Protein AF-A0A934FWB2-F1 (afdb_monomer_lite)

Radius of gyration: 32.4 Å; chains: 1; bounding box: 55×54×84 Å

Sequence (159 aa):
MSTARPCFAEQDPTVARVAETALRMMSGSIPAATLRRLRELALQAPDAYPWSDVVTAVLADDVDPSALVQRGLQAQRDWVMKPGTAPTPRAEARAVPCSPPRLAYSLKRWLAVTAARAVFYTLFSGALVVLLILLQRVWSGFDIYAIAHRLEAMVRSVF

Secondary structure (DSSP, 8-state):
---PPPPHHHH-HHHHHHHHHHHHHHTT-S-HHHHHHHHHHHHH-SSS--HHHHHHHHHTS---HHHHHHHHHHHHHHHHHSTTS-----------SS---HHHHHHHHHHHHHHHHHHHHHHHHHHHHHHHHHHHHH-TT--HHHHHHHHHHHHHHH-

pLDDT: mean 76.62, std 16.81, range [33.69, 94.75]

Foldseek 3Di:
DDPDDDDPCVVDVVVVLLVLLVLCQLLLVADPVLVVVLVVQCVVCVPDRPVVVNSVSRVVDDDDPVSSVVSSVVSVVVCVVPPPPRCRDPPVPPPDDVDDPPVVVVVVVVVVVVVVVVVVVVVVVVVVVVVVVVVCVVPVPDDPVVVVVVVVVVVVVVD

Structure (mmCIF, N/CA/C/O backbone):
data_AF-A0A934FWB2-F1
#
_entry.id   AF-A0A934FWB2-F1
#
loop_
_atom_site.group_PDB
_atom_site.id
_atom_site.type_symbol
_atom_site.label_atom_id
_atom_site.label_alt_id
_atom_site.label_comp_id
_atom_site.label_asym_id
_atom_site.label_entity_id
_atom_site.label_seq_id
_atom_site.pdbx_PDB_ins_code
_atom_site.Cartn_x
_atom_site.Cartn_y
_atom_site.Cartn_z
_atom_site.occupancy
_atom_site.B_iso_or_equiv
_atom_site.auth_seq_id
_atom_site.auth_comp_id
_atom_site.auth_asym_id
_atom_site.auth_atom_id
_atom_site.pdbx_PDB_model_num
ATOM 1 N N . MET A 1 1 ? 19.291 -36.210 -18.960 1.00 43.47 1 MET A N 1
ATOM 2 C CA . MET A 1 1 ? 18.910 -35.001 -19.724 1.00 43.47 1 MET A CA 1
ATOM 3 C C . MET A 1 1 ? 17.657 -34.442 -19.073 1.00 43.47 1 MET A C 1
ATOM 5 O O . MET A 1 1 ? 16.658 -35.146 -19.041 1.00 43.47 1 MET A O 1
ATOM 9 N N . SER A 1 2 ? 17.743 -33.273 -18.432 1.00 49.34 2 SER A N 1
ATOM 10 C CA . SER A 1 2 ? 16.608 -32.684 -17.707 1.00 49.34 2 SER A CA 1
ATOM 11 C C . SER A 1 2 ? 15.584 -32.153 -18.710 1.00 49.34 2 SER A C 1
ATOM 13 O O . SER A 1 2 ? 15.861 -31.199 -19.430 1.00 49.34 2 SER A O 1
ATOM 15 N N . THR A 1 3 ? 14.416 -32.786 -18.781 1.00 57.19 3 THR A N 1
ATOM 16 C CA . THR A 1 3 ? 13.249 -32.348 -19.561 1.00 57.19 3 THR A CA 1
ATOM 17 C C . THR A 1 3 ? 12.462 -31.293 -18.782 1.00 57.19 3 THR A C 1
ATOM 19 O O . THR A 1 3 ? 11.268 -31.453 -18.525 1.00 57.19 3 THR A O 1
ATOM 22 N N . ALA A 1 4 ? 13.138 -30.241 -18.322 1.00 63.28 4 ALA A N 1
ATOM 23 C CA . ALA A 1 4 ? 12.459 -29.121 -17.690 1.00 63.28 4 ALA A CA 1
ATOM 24 C C . ALA A 1 4 ? 11.747 -28.317 -18.785 1.00 63.28 4 ALA A C 1
ATOM 26 O O . ALA A 1 4 ? 12.371 -27.898 -19.759 1.00 63.28 4 ALA A O 1
ATOM 27 N N . ARG A 1 5 ? 10.427 -28.139 -18.656 1.00 65.44 5 ARG A N 1
ATOM 28 C CA . ARG A 1 5 ? 9.695 -27.205 -19.520 1.00 65.44 5 ARG A CA 1
ATOM 29 C C . ARG A 1 5 ? 10.284 -25.802 -19.317 1.00 65.44 5 ARG A C 1
ATOM 31 O O . ARG A 1 5 ? 10.531 -25.453 -18.161 1.00 65.44 5 ARG A O 1
ATOM 38 N N . PRO A 1 6 ? 10.490 -25.016 -20.391 1.00 66.56 6 PRO A N 1
ATOM 39 C CA . PRO A 1 6 ? 11.002 -23.657 -20.259 1.00 66.56 6 PRO A CA 1
ATOM 40 C C . PRO A 1 6 ? 10.084 -22.847 -19.345 1.00 66.56 6 PRO A C 1
ATOM 42 O O . PRO A 1 6 ? 8.864 -23.042 -19.357 1.00 66.56 6 PRO A O 1
ATOM 45 N N . CYS A 1 7 ? 10.654 -21.967 -18.527 1.00 70.06 7 CYS A N 1
ATOM 46 C CA . CYS A 1 7 ? 9.868 -21.138 -17.619 1.00 70.06 7 CYS A CA 1
ATOM 47 C C . CYS A 1 7 ? 8.953 -20.206 -18.431 1.00 70.06 7 CYS A C 1
ATOM 49 O O . CYS A 1 7 ? 9.343 -19.731 -19.492 1.00 70.06 7 CYS A O 1
ATOM 51 N N . PHE A 1 8 ? 7.745 -19.892 -17.953 1.00 67.69 8 PHE A N 1
ATOM 52 C CA . PHE A 1 8 ? 6.841 -18.974 -18.670 1.00 67.69 8 PHE A CA 1
ATOM 53 C C . PHE A 1 8 ? 7.471 -17.594 -18.931 1.00 67.69 8 PHE A C 1
ATOM 55 O O . PHE A 1 8 ? 7.192 -16.978 -19.954 1.00 67.69 8 PHE A O 1
ATOM 62 N N . ALA A 1 9 ? 8.368 -17.142 -18.050 1.00 62.56 9 ALA A N 1
ATOM 63 C CA . ALA A 1 9 ? 9.133 -15.912 -18.246 1.00 62.56 9 ALA A CA 1
ATOM 64 C C . ALA A 1 9 ? 10.168 -16.008 -19.387 1.00 62.56 9 ALA A C 1
ATOM 66 O O . ALA A 1 9 ? 10.508 -14.993 -19.982 1.00 62.56 9 ALA A O 1
ATOM 67 N N . GLU A 1 10 ? 10.657 -17.211 -19.704 1.00 69.44 10 GLU A N 1
ATOM 68 C CA . GLU A 1 10 ? 11.564 -17.461 -20.836 1.00 69.44 10 GLU A CA 1
ATOM 69 C C . GLU A 1 10 ? 10.797 -17.599 -22.158 1.00 69.44 10 GLU A C 1
ATOM 71 O O . GLU A 1 10 ? 11.367 -17.402 -23.228 1.00 69.44 10 GLU A O 1
ATOM 76 N N . GLN A 1 11 ? 9.508 -17.943 -22.088 1.00 73.62 11 GLN A N 1
ATOM 77 C CA . GLN A 1 11 ? 8.655 -18.143 -23.259 1.00 73.62 11 GLN A CA 1
ATOM 78 C C . GLN A 1 11 ? 8.045 -16.836 -23.781 1.00 73.62 11 GLN A C 1
ATOM 80 O O . GLN A 1 11 ? 7.848 -16.711 -24.988 1.00 73.62 11 GLN A O 1
ATOM 85 N N . ASP A 1 12 ? 7.745 -15.871 -22.903 1.00 82.44 12 ASP A N 1
ATOM 86 C CA . ASP A 1 12 ? 7.114 -14.604 -23.287 1.00 82.44 12 ASP A CA 1
ATOM 87 C C . ASP A 1 12 ? 7.710 -13.406 -22.516 1.00 82.44 12 ASP A C 1
ATOM 89 O O . ASP A 1 12 ? 7.555 -13.312 -21.289 1.00 82.44 12 ASP A O 1
ATOM 93 N N . PRO A 1 13 ? 8.342 -12.435 -23.209 1.00 86.44 13 PRO A N 1
ATOM 94 C CA . PRO A 1 13 ? 8.884 -11.233 -22.573 1.00 86.44 13 PRO A CA 1
ATOM 95 C C . PRO A 1 13 ? 7.807 -10.381 -21.886 1.00 86.44 13 PRO A C 1
ATOM 97 O O . PRO A 1 13 ? 8.099 -9.653 -20.936 1.00 86.44 13 PRO A O 1
ATOM 100 N N . THR A 1 14 ? 6.551 -10.472 -22.322 1.00 88.44 14 THR A N 1
ATOM 101 C CA . THR A 1 14 ? 5.414 -9.790 -21.694 1.00 88.44 14 THR A CA 1
ATOM 102 C C . THR A 1 14 ? 5.168 -10.344 -20.298 1.00 88.44 14 THR A C 1
ATOM 104 O O . THR A 1 14 ? 5.008 -9.578 -19.348 1.00 88.44 14 THR A O 1
ATOM 107 N N . VAL A 1 15 ? 5.209 -11.671 -20.150 1.00 88.19 15 VAL A N 1
ATOM 108 C CA . VAL A 1 15 ? 5.035 -12.345 -18.859 1.00 88.19 15 VAL A CA 1
ATOM 109 C C . VAL A 1 15 ? 6.164 -11.974 -17.906 1.00 88.19 15 VAL A C 1
ATOM 111 O O . VAL A 1 15 ? 5.893 -11.663 -16.748 1.00 88.19 15 VAL A O 1
ATOM 114 N N . ALA A 1 16 ? 7.409 -11.926 -18.388 1.00 88.38 16 ALA A N 1
ATOM 115 C CA . ALA A 1 16 ? 8.545 -11.487 -17.579 1.00 88.38 16 ALA A CA 1
ATOM 116 C C . ALA A 1 16 ? 8.353 -10.053 -17.048 1.00 88.38 16 ALA A C 1
ATOM 118 O O . ALA A 1 16 ? 8.490 -9.810 -15.848 1.00 88.38 16 ALA A O 1
ATOM 119 N N . ARG A 1 17 ? 7.940 -9.116 -17.913 1.00 91.31 17 ARG A N 1
ATOM 120 C CA . ARG A 1 17 ? 7.678 -7.718 -17.529 1.00 91.31 17 ARG A CA 1
ATOM 121 C C . ARG A 1 17 ? 6.526 -7.584 -16.537 1.00 91.31 17 ARG A C 1
ATOM 123 O O . ARG A 1 17 ? 6.617 -6.807 -15.585 1.00 91.31 17 ARG A O 1
ATOM 130 N N . VAL A 1 18 ? 5.442 -8.331 -16.738 1.00 92.19 18 VAL A N 1
ATOM 131 C CA . VAL A 1 18 ? 4.296 -8.342 -15.816 1.00 92.19 18 VAL A CA 1
ATOM 132 C C . VAL A 1 18 ? 4.695 -8.943 -14.468 1.00 92.19 18 VAL A C 1
ATOM 134 O O . VAL A 1 18 ? 4.341 -8.381 -13.433 1.00 92.19 18 VAL A O 1
ATOM 137 N N . ALA A 1 19 ? 5.473 -10.027 -14.458 1.00 89.62 19 ALA A N 1
ATOM 138 C CA . ALA A 1 19 ? 5.964 -10.654 -13.234 1.00 89.62 19 ALA A CA 1
ATOM 139 C C . ALA A 1 19 ? 6.873 -9.711 -12.433 1.00 89.62 19 ALA A C 1
ATOM 141 O O . ALA A 1 19 ? 6.701 -9.570 -11.222 1.00 89.62 19 ALA A O 1
ATOM 142 N N . GLU A 1 20 ? 7.788 -9.007 -13.101 1.00 90.94 20 GLU A N 1
ATOM 143 C CA . GLU A 1 20 ? 8.636 -8.005 -12.454 1.00 90.94 20 GLU A CA 1
ATOM 144 C C . GLU A 1 20 ? 7.809 -6.835 -11.900 1.00 90.94 20 GLU A C 1
ATOM 146 O O . GLU A 1 20 ? 7.994 -6.415 -10.756 1.00 90.94 20 GLU A O 1
ATOM 151 N N . THR A 1 21 ? 6.838 -6.347 -12.676 1.00 93.19 21 THR A N 1
ATOM 152 C CA . THR A 1 21 ? 5.919 -5.283 -12.245 1.00 93.19 21 THR A CA 1
ATOM 153 C C . THR A 1 21 ? 5.132 -5.706 -11.002 1.00 93.19 21 THR A C 1
ATOM 155 O O . THR A 1 21 ? 5.036 -4.948 -10.035 1.00 93.19 21 THR A O 1
ATOM 158 N N . ALA A 1 22 ? 4.598 -6.930 -10.994 1.00 90.69 22 ALA A N 1
ATOM 159 C CA . ALA A 1 22 ? 3.878 -7.489 -9.856 1.00 90.69 22 ALA A CA 1
ATOM 160 C C . ALA A 1 22 ? 4.780 -7.603 -8.622 1.00 90.69 22 ALA A C 1
ATOM 162 O O . ALA A 1 22 ? 4.368 -7.219 -7.528 1.00 90.69 22 ALA A O 1
ATOM 163 N N . LEU A 1 23 ? 6.029 -8.046 -8.798 1.00 90.50 23 LEU A N 1
ATOM 164 C CA . LEU A 1 23 ? 7.004 -8.131 -7.715 1.00 90.50 23 LEU A CA 1
ATOM 165 C C . LEU A 1 23 ? 7.292 -6.752 -7.104 1.00 90.50 23 LEU A C 1
ATOM 167 O O . LEU A 1 23 ? 7.231 -6.616 -5.883 1.00 90.50 23 LEU A O 1
ATOM 171 N N . ARG A 1 24 ? 7.527 -5.724 -7.933 1.00 91.31 24 ARG A N 1
ATOM 172 C CA . ARG A 1 24 ? 7.742 -4.332 -7.489 1.00 91.31 24 ARG A CA 1
ATOM 173 C C . ARG A 1 24 ? 6.522 -3.760 -6.762 1.00 91.31 24 ARG A C 1
ATOM 175 O O . ARG A 1 24 ? 6.670 -3.077 -5.746 1.00 91.31 24 ARG A O 1
ATOM 182 N N . MET A 1 25 ? 5.316 -4.060 -7.251 1.00 89.38 25 MET A N 1
ATOM 183 C CA . MET A 1 25 ? 4.062 -3.679 -6.593 1.00 89.38 25 MET A CA 1
ATOM 184 C C . MET A 1 25 ? 3.898 -4.367 -5.237 1.00 89.38 25 MET A C 1
ATOM 186 O O . MET A 1 25 ? 3.583 -3.701 -4.256 1.00 89.38 25 MET A O 1
ATOM 190 N N . MET A 1 26 ? 4.138 -5.674 -5.149 1.00 86.75 26 MET A N 1
ATOM 191 C CA . MET A 1 26 ? 4.008 -6.431 -3.901 1.00 86.75 26 MET A CA 1
ATOM 192 C C . MET A 1 26 ? 5.048 -6.025 -2.856 1.00 86.75 26 MET A C 1
ATOM 194 O O . MET A 1 26 ? 4.729 -5.906 -1.674 1.00 86.75 26 MET A O 1
ATOM 198 N N . SER A 1 27 ? 6.290 -5.794 -3.284 1.00 86.50 27 SER A N 1
ATOM 199 C CA . SER A 1 27 ? 7.396 -5.420 -2.401 1.00 86.50 27 SER A CA 1
ATOM 200 C C . SER A 1 27 ? 7.296 -3.984 -1.879 1.00 86.50 27 SER A C 1
ATOM 202 O O . SER A 1 27 ? 8.074 -3.599 -1.006 1.00 86.50 27 SER A O 1
ATOM 204 N N . GLY A 1 28 ? 6.384 -3.171 -2.430 1.00 86.00 28 GLY A N 1
ATOM 205 C CA . GLY A 1 28 ? 6.306 -1.741 -2.143 1.00 86.00 28 GLY A CA 1
ATOM 206 C C . GLY A 1 28 ? 7.505 -0.950 -2.670 1.00 86.00 28 GLY A C 1
ATOM 207 O O . GLY A 1 28 ? 7.744 0.159 -2.204 1.00 86.00 28 GLY A O 1
ATOM 208 N N . SER A 1 29 ? 8.253 -1.484 -3.641 1.00 87.50 29 SER A N 1
ATOM 209 C CA . SER A 1 29 ? 9.452 -0.839 -4.203 1.00 87.50 29 SER A CA 1
ATOM 210 C C . SER A 1 29 ? 9.131 0.202 -5.285 1.00 87.50 29 SER A C 1
ATOM 212 O O . SER A 1 29 ? 9.973 0.483 -6.130 1.00 87.50 29 SER A O 1
ATOM 214 N N . ILE A 1 30 ? 7.921 0.768 -5.281 1.00 89.50 30 ILE A N 1
ATOM 215 C CA . ILE A 1 30 ? 7.500 1.782 -6.254 1.00 89.50 30 ILE A CA 1
ATOM 216 C C . ILE A 1 30 ? 7.603 3.173 -5.615 1.00 89.50 30 ILE A C 1
ATOM 218 O O . ILE A 1 30 ? 6.981 3.409 -4.573 1.00 89.50 30 ILE A O 1
ATOM 222 N N . PRO A 1 31 ? 8.321 4.122 -6.240 1.00 88.06 31 PRO A N 1
ATOM 223 C CA . PRO A 1 31 ? 8.371 5.507 -5.798 1.00 88.06 31 PRO A CA 1
ATOM 224 C C . PRO A 1 31 ? 6.986 6.158 -5.685 1.00 88.06 31 PRO A C 1
ATOM 226 O O . PRO A 1 31 ? 6.067 5.913 -6.470 1.00 88.06 31 PRO A O 1
ATOM 229 N N . ALA A 1 32 ? 6.843 7.091 -4.742 1.00 87.19 32 ALA A N 1
ATOM 230 C CA . ALA A 1 32 ? 5.585 7.811 -4.529 1.00 87.19 32 ALA A CA 1
ATOM 231 C C . ALA A 1 32 ? 5.139 8.647 -5.748 1.00 87.19 32 ALA A C 1
ATOM 233 O O . ALA A 1 32 ? 3.946 8.894 -5.930 1.00 87.19 32 ALA A O 1
ATOM 234 N N . ALA A 1 33 ? 6.079 9.108 -6.582 1.00 88.38 33 ALA A N 1
ATOM 235 C CA . ALA A 1 33 ? 5.769 9.799 -7.833 1.00 88.38 33 ALA A CA 1
ATOM 236 C C . ALA A 1 33 ? 5.083 8.857 -8.832 1.00 88.38 33 ALA A C 1
ATOM 238 O O . ALA A 1 33 ? 4.006 9.176 -9.333 1.00 88.38 33 ALA A O 1
ATOM 239 N N . THR A 1 34 ? 5.645 7.667 -9.019 1.00 90.62 34 THR A N 1
ATOM 240 C CA . THR A 1 34 ? 5.103 6.627 -9.893 1.00 90.62 34 THR A CA 1
ATOM 241 C C . THR A 1 34 ? 3.731 6.174 -9.411 1.00 90.62 34 THR A C 1
ATOM 243 O O . THR A 1 34 ? 2.792 6.163 -10.197 1.00 90.62 34 THR A O 1
ATOM 246 N N . LEU A 1 35 ? 3.537 5.954 -8.105 1.00 90.38 35 LEU A N 1
ATOM 247 C CA . LEU A 1 35 ? 2.212 5.635 -7.551 1.00 90.38 35 LEU A CA 1
ATOM 248 C C . LEU A 1 35 ? 1.144 6.703 -7.842 1.00 90.38 35 LEU A C 1
ATOM 250 O O . LEU A 1 35 ? -0.013 6.352 -8.066 1.00 90.38 35 LEU A O 1
ATOM 254 N N . ARG A 1 36 ? 1.499 7.997 -7.840 1.00 91.94 36 ARG A N 1
ATOM 255 C CA . ARG A 1 36 ? 0.560 9.070 -8.223 1.00 91.94 36 ARG A CA 1
ATOM 256 C C . ARG A 1 36 ? 0.174 8.959 -9.696 1.00 91.94 36 ARG A C 1
ATOM 258 O O . ARG A 1 36 ? -1.015 8.930 -9.995 1.00 91.94 36 ARG A O 1
ATOM 265 N N . ARG A 1 37 ? 1.160 8.770 -10.576 1.00 90.06 37 ARG A N 1
ATOM 266 C CA . ARG A 1 37 ? 0.938 8.562 -12.013 1.00 90.06 37 ARG A CA 1
ATOM 267 C C . ARG A 1 37 ? 0.072 7.331 -12.297 1.00 90.06 37 ARG A C 1
ATOM 269 O O . ARG A 1 37 ? -0.828 7.398 -13.122 1.00 90.06 37 ARG A O 1
ATOM 276 N N . LEU A 1 38 ? 0.291 6.220 -11.590 1.00 91.56 38 LEU A N 1
ATOM 277 C CA . LEU A 1 38 ? -0.530 5.012 -11.740 1.00 91.56 38 LEU A CA 1
ATOM 278 C C . LEU A 1 38 ? -1.992 5.249 -11.344 1.00 91.56 38 LEU A C 1
ATOM 280 O O . LEU A 1 38 ? -2.895 4.727 -11.992 1.00 91.56 38 LEU A O 1
ATOM 284 N N . ARG A 1 39 ? -2.239 6.046 -10.295 1.00 91.00 39 ARG A N 1
ATOM 285 C CA . ARG A 1 39 ? -3.605 6.430 -9.902 1.00 91.00 39 ARG A CA 1
ATOM 286 C C . ARG A 1 39 ? -4.268 7.299 -10.962 1.00 91.00 39 ARG A C 1
ATOM 288 O O . ARG A 1 39 ? -5.432 7.078 -11.263 1.00 91.00 39 ARG A O 1
ATOM 295 N N . GLU A 1 40 ? -3.539 8.256 -11.525 1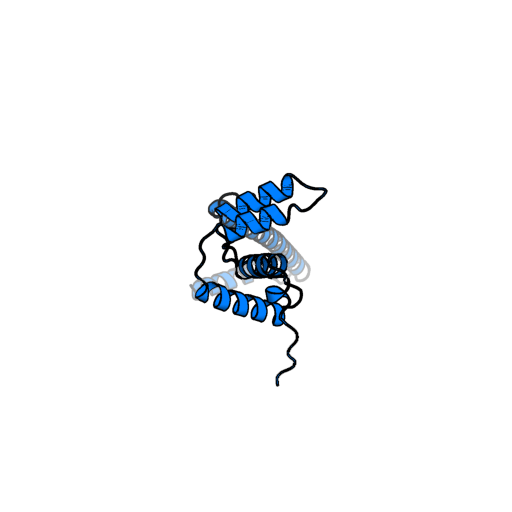.00 91.62 40 GLU A N 1
ATOM 296 C CA . GLU A 1 40 ? -4.038 9.098 -12.617 1.00 91.62 40 GLU A CA 1
ATOM 297 C C . GLU A 1 40 ? -4.400 8.252 -13.845 1.00 91.62 40 GLU A C 1
ATOM 299 O O . GLU A 1 40 ? -5.502 8.391 -14.365 1.00 91.62 40 GLU A O 1
ATOM 304 N N . LEU A 1 41 ? -3.535 7.309 -14.240 1.00 90.00 41 LEU A N 1
ATOM 305 C CA . LEU A 1 41 ? -3.806 6.373 -15.338 1.00 90.00 41 LEU A CA 1
ATOM 306 C C . LEU A 1 41 ? -5.048 5.511 -15.077 1.00 90.00 41 LEU A C 1
ATOM 308 O O . LEU A 1 41 ? -5.882 5.347 -15.962 1.00 90.00 41 LEU A O 1
ATOM 312 N N . ALA A 1 42 ? -5.207 4.995 -13.856 1.00 88.25 42 ALA A N 1
ATOM 313 C CA . ALA A 1 42 ? -6.376 4.197 -13.490 1.00 88.25 42 ALA A CA 1
ATOM 314 C C . ALA A 1 42 ? -7.686 5.007 -13.522 1.00 88.25 42 ALA A C 1
ATOM 316 O O . ALA A 1 42 ? -8.734 4.459 -13.842 1.00 88.25 42 ALA A O 1
ATOM 317 N N . LEU A 1 43 ? -7.637 6.306 -13.206 1.00 89.75 43 LEU A N 1
ATOM 318 C CA . LEU A 1 43 ? -8.805 7.191 -13.265 1.00 89.75 43 LEU A CA 1
ATOM 319 C C . LEU A 1 43 ? -9.174 7.599 -14.699 1.00 89.75 43 LEU A C 1
ATOM 321 O O . LEU A 1 43 ? -10.339 7.881 -14.964 1.00 89.75 43 LEU A O 1
ATOM 325 N N . GLN A 1 44 ? -8.202 7.647 -15.612 1.00 89.06 44 GLN A N 1
ATOM 326 C CA . GLN A 1 44 ? -8.414 8.043 -17.010 1.00 89.06 44 GLN A CA 1
ATOM 327 C C . GLN A 1 44 ? -9.091 6.959 -17.857 1.00 89.06 44 GLN A C 1
ATOM 329 O O . GLN A 1 44 ? -9.689 7.282 -18.880 1.00 89.06 44 GLN A O 1
ATOM 334 N N . ALA A 1 45 ? -9.020 5.694 -17.440 1.00 85.56 45 ALA A N 1
ATOM 335 C CA . ALA A 1 45 ? -9.578 4.564 -18.176 1.00 85.56 45 ALA A CA 1
ATOM 336 C C . ALA A 1 45 ? -10.445 3.678 -17.255 1.00 85.56 45 ALA A C 1
ATOM 338 O O . ALA A 1 45 ? -10.030 2.580 -16.876 1.00 85.56 45 ALA A O 1
ATOM 339 N N . PRO A 1 46 ? -11.649 4.147 -16.866 1.00 82.25 46 PRO A N 1
ATOM 340 C CA . PRO A 1 46 ? -12.519 3.426 -15.933 1.00 82.25 46 PRO A CA 1
ATOM 341 C C . PRO A 1 46 ? -13.033 2.095 -16.500 1.00 82.25 46 PRO A C 1
ATOM 343 O O . PRO A 1 46 ? -13.252 1.152 -15.743 1.00 82.25 46 PRO A O 1
ATOM 346 N N . ASP A 1 47 ? -13.181 2.009 -17.823 1.00 89.88 47 ASP A N 1
ATOM 347 C CA . ASP A 1 47 ? -13.773 0.850 -18.498 1.00 89.88 47 ASP A CA 1
ATOM 348 C C . ASP A 1 47 ? -12.735 -0.209 -18.905 1.00 89.88 47 ASP A C 1
ATOM 350 O O . ASP A 1 47 ? -13.084 -1.362 -19.159 1.00 89.88 47 ASP A O 1
ATOM 354 N N . ALA A 1 48 ? -11.450 0.157 -18.965 1.00 89.12 48 ALA A N 1
ATOM 355 C CA . ALA A 1 48 ? -10.375 -0.738 -19.378 1.00 89.12 48 ALA A CA 1
ATOM 356 C C . ALA A 1 48 ? -9.071 -0.403 -18.651 1.00 89.12 48 ALA A C 1
ATOM 358 O O . ALA A 1 48 ? -8.506 0.671 -18.822 1.00 89.12 48 ALA A O 1
ATOM 359 N N . TYR A 1 49 ? -8.557 -1.350 -17.867 1.00 89.00 49 TYR A N 1
ATOM 360 C CA . TYR A 1 49 ? -7.318 -1.146 -17.124 1.00 89.00 49 TYR A CA 1
ATOM 361 C C . TYR A 1 49 ? -6.109 -1.022 -18.078 1.00 89.00 49 TYR A C 1
ATOM 363 O O . TYR A 1 49 ? -5.814 -1.985 -18.798 1.00 89.00 49 TYR A O 1
ATOM 371 N N . PRO A 1 50 ? -5.369 0.108 -18.074 1.00 91.69 50 PRO A N 1
ATOM 372 C CA . PRO A 1 50 ? -4.271 0.364 -19.008 1.00 91.69 50 PRO A CA 1
ATOM 373 C C . PRO A 1 50 ? -2.986 -0.351 -18.558 1.00 91.69 50 PRO A C 1
ATOM 375 O O . PRO A 1 50 ? -1.990 0.262 -18.169 1.00 91.69 50 PRO A O 1
ATOM 378 N N . TRP A 1 51 ? -3.012 -1.686 -18.563 1.00 91.31 51 TRP A N 1
ATOM 379 C CA . TRP A 1 51 ? -1.962 -2.522 -17.971 1.00 91.31 51 TRP A CA 1
ATOM 380 C C . TRP A 1 51 ? -0.582 -2.308 -18.609 1.00 91.31 51 TRP A C 1
ATOM 382 O O . TRP A 1 51 ? 0.426 -2.342 -17.905 1.00 91.31 51 TRP A O 1
ATOM 392 N N . SER A 1 52 ? -0.517 -2.049 -19.918 1.00 93.69 52 SER A N 1
ATOM 393 C CA . SER A 1 52 ? 0.740 -1.823 -20.643 1.00 93.69 52 SER A CA 1
ATOM 394 C C . SER A 1 52 ? 1.448 -0.546 -20.190 1.00 93.69 52 SER A C 1
ATOM 396 O O . SER A 1 52 ? 2.672 -0.532 -20.020 1.00 93.69 52 SER A O 1
ATOM 398 N N . ASP A 1 53 ? 0.677 0.514 -19.945 1.00 93.31 53 ASP A N 1
ATOM 399 C CA . ASP A 1 53 ? 1.190 1.805 -19.488 1.00 93.31 53 ASP A CA 1
ATOM 400 C C . ASP A 1 53 ? 1.629 1.724 -18.029 1.00 93.31 53 ASP A C 1
ATOM 402 O O . ASP A 1 53 ? 2.671 2.268 -17.662 1.00 93.31 53 ASP A O 1
ATOM 406 N N . VAL A 1 54 ? 0.889 0.969 -17.210 1.00 92.94 54 VAL A N 1
ATOM 407 C CA . VAL A 1 54 ? 1.260 0.679 -15.820 1.00 92.94 54 VAL A CA 1
ATOM 408 C C . VAL A 1 54 ? 2.589 -0.070 -15.751 1.00 92.94 54 VAL A C 1
ATOM 410 O O . VAL A 1 54 ? 3.491 0.361 -15.035 1.00 92.94 54 VAL A O 1
ATOM 413 N N . VAL A 1 55 ? 2.736 -1.160 -16.511 1.00 94.75 55 VAL A N 1
ATOM 414 C CA . VAL A 1 55 ? 3.983 -1.940 -16.582 1.00 94.75 55 VAL A CA 1
ATOM 415 C C . VAL A 1 55 ? 5.142 -1.045 -17.016 1.00 94.75 55 VAL A C 1
ATOM 417 O O . VAL A 1 55 ? 6.205 -1.052 -16.404 1.00 94.75 55 VAL A O 1
ATOM 420 N N . THR A 1 56 ? 4.936 -0.221 -18.043 1.00 94.50 56 THR A N 1
ATOM 421 C CA . THR A 1 56 ? 5.977 0.686 -18.540 1.00 94.50 56 THR A CA 1
ATOM 422 C C . THR A 1 56 ? 6.357 1.743 -17.500 1.00 94.50 56 THR A C 1
ATOM 424 O O . THR A 1 56 ? 7.541 1.999 -17.302 1.00 94.50 56 THR A O 1
ATOM 427 N N . ALA A 1 57 ? 5.385 2.313 -16.786 1.00 92.50 57 ALA A N 1
ATOM 428 C CA . ALA A 1 57 ? 5.636 3.304 -15.744 1.00 92.50 57 ALA A CA 1
ATOM 429 C C . ALA A 1 57 ? 6.377 2.723 -14.528 1.00 92.50 57 ALA A C 1
ATOM 431 O O . ALA A 1 57 ? 7.248 3.389 -13.984 1.00 92.50 57 ALA A O 1
ATOM 432 N N . VAL A 1 58 ? 6.061 1.493 -14.111 1.00 92.75 58 VAL A N 1
ATOM 433 C CA . VAL A 1 58 ? 6.703 0.832 -12.957 1.00 92.75 58 VAL A CA 1
ATOM 434 C C . VAL A 1 58 ? 8.127 0.372 -13.267 1.00 92.75 58 VAL A C 1
ATOM 436 O O . VAL A 1 58 ? 8.990 0.400 -12.388 1.00 92.75 58 VAL A O 1
ATOM 439 N N . LEU A 1 59 ? 8.378 -0.078 -14.497 1.00 93.44 59 LEU A N 1
ATOM 440 C CA . LEU A 1 59 ? 9.699 -0.546 -14.922 1.00 93.44 59 LEU A CA 1
ATOM 441 C C . LEU A 1 59 ? 10.659 0.595 -15.284 1.00 93.44 59 LEU A C 1
ATOM 443 O O . LEU A 1 59 ? 11.854 0.350 -15.403 1.00 93.44 59 LEU A O 1
ATOM 447 N N . ALA A 1 60 ? 10.161 1.825 -15.443 1.00 91.94 60 ALA A N 1
ATOM 448 C CA . ALA A 1 60 ? 10.992 2.997 -15.720 1.00 91.94 60 ALA A CA 1
ATOM 449 C C . ALA A 1 60 ? 11.865 3.418 -14.524 1.00 91.94 60 ALA A C 1
ATOM 451 O O . ALA A 1 60 ? 12.883 4.079 -14.716 1.00 91.94 60 ALA A O 1
ATOM 452 N N . ASP A 1 61 ? 11.464 3.054 -13.305 1.00 88.00 61 ASP A N 1
ATOM 453 C CA . ASP A 1 61 ? 12.216 3.370 -12.096 1.00 88.00 61 ASP A CA 1
ATOM 454 C C . ASP A 1 61 ? 13.376 2.389 -11.895 1.00 88.00 61 ASP A C 1
ATOM 456 O O . ASP A 1 61 ? 13.214 1.175 -12.053 1.00 88.00 61 ASP A O 1
ATOM 460 N N . ASP A 1 62 ? 14.536 2.904 -11.488 1.00 86.94 62 ASP A N 1
ATOM 461 C CA . ASP A 1 62 ? 15.663 2.064 -11.093 1.00 86.94 62 ASP A CA 1
ATOM 462 C C . ASP A 1 62 ? 15.440 1.512 -9.679 1.00 86.94 62 ASP A C 1
ATOM 464 O O . ASP A 1 62 ? 15.107 2.245 -8.741 1.00 86.94 62 ASP A O 1
ATOM 468 N N . VAL A 1 63 ? 15.580 0.197 -9.532 1.00 86.06 63 VAL A N 1
ATOM 469 C CA . VAL A 1 63 ? 15.344 -0.517 -8.277 1.00 86.06 63 VAL A CA 1
ATOM 470 C C . VAL A 1 63 ? 16.435 -1.558 -8.114 1.00 86.06 63 VAL A C 1
ATOM 472 O O . VAL A 1 63 ? 16.623 -2.406 -8.981 1.00 86.06 63 VAL A O 1
ATOM 475 N N . ASP A 1 64 ? 17.099 -1.540 -6.959 1.00 89.25 64 ASP A N 1
ATOM 476 C CA . ASP A 1 64 ? 18.084 -2.557 -6.600 1.00 89.25 64 ASP A CA 1
ATOM 477 C C . ASP A 1 64 ? 17.450 -3.970 -6.616 1.00 89.25 64 ASP A C 1
ATOM 479 O O . ASP A 1 64 ? 16.538 -4.244 -5.817 1.00 89.25 64 ASP A O 1
ATOM 483 N N . PRO A 1 65 ? 17.929 -4.888 -7.484 1.00 87.62 65 PRO A N 1
ATOM 484 C CA . PRO A 1 65 ? 17.385 -6.237 -7.605 1.00 87.62 65 PRO A CA 1
ATOM 485 C C . PRO A 1 65 ? 17.474 -7.040 -6.306 1.00 87.62 65 PRO A C 1
ATOM 487 O O . PRO A 1 65 ? 16.580 -7.832 -5.999 1.00 87.62 65 PRO A O 1
ATOM 490 N N . SER A 1 66 ? 18.534 -6.833 -5.521 1.00 87.50 66 SER A N 1
ATOM 491 C CA . SER A 1 66 ? 18.756 -7.598 -4.294 1.00 87.50 66 SER A CA 1
ATOM 492 C C . SER A 1 66 ? 17.747 -7.209 -3.207 1.00 87.50 66 SER A C 1
ATOM 494 O O . SER A 1 66 ? 17.072 -8.077 -2.638 1.00 87.50 66 SER A O 1
ATOM 496 N N . ALA A 1 67 ? 17.533 -5.904 -3.006 1.00 85.31 67 ALA A N 1
ATOM 497 C CA . ALA A 1 67 ? 16.485 -5.385 -2.135 1.00 85.31 67 ALA A CA 1
ATOM 498 C C . ALA A 1 67 ? 15.073 -5.760 -2.616 1.00 85.31 67 ALA A C 1
ATOM 500 O O . ALA A 1 67 ? 14.197 -6.042 -1.790 1.00 85.31 67 ALA A O 1
ATOM 501 N N . LEU A 1 68 ? 14.835 -5.783 -3.934 1.00 89.06 68 LEU A N 1
ATOM 502 C CA . LEU A 1 68 ? 13.547 -6.164 -4.517 1.00 89.06 68 LEU A CA 1
ATOM 503 C C . LEU A 1 68 ? 13.172 -7.609 -4.167 1.00 89.06 68 LEU A C 1
ATOM 505 O O . LEU A 1 68 ? 12.067 -7.851 -3.678 1.00 89.06 68 LEU A O 1
ATOM 509 N N . VAL A 1 69 ? 14.097 -8.553 -4.358 1.00 89.44 69 VAL A N 1
ATOM 510 C CA . VAL A 1 69 ? 13.876 -9.972 -4.041 1.00 89.44 69 VAL A CA 1
ATOM 511 C C . VAL A 1 69 ? 13.626 -10.159 -2.547 1.00 89.44 69 VAL A C 1
ATOM 513 O O . VAL A 1 69 ? 12.651 -10.809 -2.165 1.00 89.44 69 VAL A O 1
ATOM 51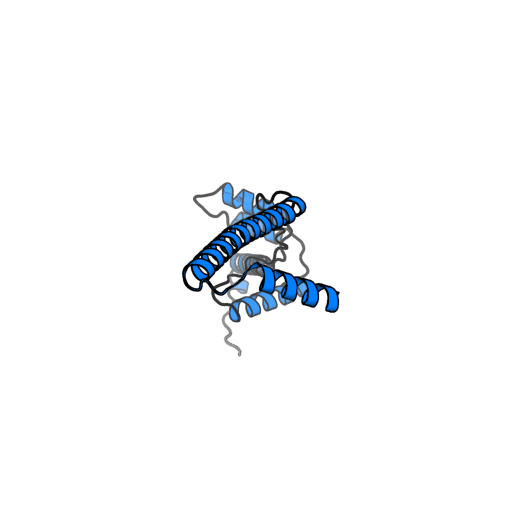6 N N . GLN A 1 70 ? 14.446 -9.547 -1.687 1.00 89.62 70 GLN A N 1
ATOM 517 C CA . GLN A 1 70 ? 14.297 -9.684 -0.237 1.00 89.62 70 GLN A CA 1
ATOM 518 C C . GLN A 1 70 ? 12.936 -9.167 0.256 1.00 89.62 70 GLN A C 1
ATOM 520 O O . GLN A 1 70 ? 12.239 -9.858 1.005 1.00 89.62 70 GLN A O 1
ATOM 525 N N . ARG A 1 71 ? 12.523 -7.974 -0.193 1.00 88.25 71 ARG A N 1
ATOM 526 C CA . ARG A 1 71 ? 11.220 -7.390 0.164 1.00 88.25 71 ARG A CA 1
ATOM 527 C C . ARG A 1 71 ? 10.054 -8.168 -0.441 1.00 88.25 71 ARG A C 1
ATOM 529 O O . ARG A 1 71 ? 9.029 -8.325 0.217 1.00 88.25 71 ARG A O 1
ATOM 536 N N . GLY A 1 72 ? 10.209 -8.686 -1.659 1.00 88.44 72 GLY A N 1
ATOM 537 C CA . GLY A 1 72 ? 9.216 -9.536 -2.313 1.00 88.44 72 GLY A CA 1
ATOM 538 C C . GLY A 1 72 ? 8.959 -10.835 -1.547 1.00 88.44 72 GLY A C 1
ATOM 539 O O . GLY A 1 72 ? 7.808 -11.163 -1.263 1.00 88.44 72 GLY A O 1
ATOM 540 N N . LEU A 1 73 ? 10.020 -11.534 -1.129 1.00 90.50 73 LEU A N 1
ATOM 541 C CA . LEU A 1 73 ? 9.914 -12.744 -0.305 1.00 90.50 73 LEU A CA 1
ATOM 542 C C . LEU A 1 73 ? 9.271 -12.455 1.055 1.00 90.50 73 LEU A C 1
ATOM 544 O O . LEU A 1 73 ? 8.434 -13.226 1.528 1.00 90.50 73 LEU A O 1
ATOM 548 N N . GLN A 1 74 ? 9.616 -11.323 1.673 1.00 88.50 74 GLN A N 1
ATOM 549 C CA . GLN A 1 74 ? 8.979 -10.895 2.914 1.00 88.50 74 GLN A CA 1
ATOM 550 C C . GLN A 1 74 ? 7.479 -10.634 2.720 1.00 88.50 74 GLN A C 1
ATOM 552 O O . GLN A 1 74 ? 6.680 -11.109 3.524 1.00 88.50 74 GLN A O 1
ATOM 557 N N . ALA A 1 75 ? 7.088 -9.940 1.648 1.00 84.94 75 ALA A N 1
ATOM 558 C CA . ALA A 1 75 ? 5.687 -9.674 1.330 1.00 84.94 75 ALA A CA 1
ATOM 559 C C . ALA A 1 75 ? 4.894 -10.968 1.077 1.00 84.94 75 ALA A C 1
ATOM 561 O O . ALA A 1 75 ? 3.771 -11.106 1.559 1.00 84.94 75 ALA A O 1
ATOM 562 N N . GLN A 1 76 ? 5.490 -11.941 0.379 1.00 86.38 76 GLN A N 1
ATOM 563 C CA . GLN A 1 76 ? 4.886 -13.260 0.170 1.00 86.38 76 GLN A CA 1
ATOM 564 C C . GLN A 1 76 ? 4.694 -14.010 1.488 1.00 86.38 76 GLN A C 1
ATOM 566 O O . GLN A 1 76 ? 3.602 -14.507 1.756 1.00 86.38 76 GLN A O 1
ATOM 571 N N . ARG A 1 77 ? 5.724 -14.051 2.343 1.00 87.19 77 ARG A N 1
ATOM 572 C CA . ARG A 1 77 ? 5.621 -14.659 3.676 1.00 87.19 77 ARG A CA 1
ATOM 573 C C . ARG A 1 77 ? 4.514 -14.000 4.496 1.00 87.19 77 ARG A C 1
ATOM 575 O O . ARG A 1 77 ? 3.713 -14.695 5.111 1.00 87.19 77 ARG A O 1
ATOM 582 N N . ASP A 1 78 ? 4.461 -12.673 4.498 1.00 84.44 78 ASP A N 1
ATOM 583 C CA . ASP A 1 78 ? 3.465 -11.918 5.255 1.00 84.44 78 ASP A CA 1
ATOM 584 C C . ASP A 1 78 ? 2.038 -12.198 4.740 1.00 84.44 78 ASP A C 1
ATOM 586 O O . ASP A 1 78 ? 1.121 -12.322 5.552 1.00 84.44 78 ASP A O 1
ATOM 590 N N . TRP A 1 79 ? 1.854 -12.379 3.425 1.00 79.75 79 TRP A N 1
ATOM 591 C CA . TRP A 1 79 ? 0.579 -12.801 2.832 1.00 79.75 79 TRP A CA 1
ATOM 592 C C . TRP A 1 79 ? 0.186 -14.226 3.238 1.00 79.75 79 TRP A C 1
ATOM 594 O O . TRP A 1 79 ? -0.948 -14.445 3.662 1.00 79.75 79 TRP A O 1
ATOM 604 N N . VAL A 1 80 ? 1.126 -15.179 3.185 1.00 85.25 80 VAL A N 1
ATOM 605 C CA . VAL A 1 80 ? 0.899 -16.575 3.610 1.00 85.25 80 VAL A CA 1
ATOM 606 C C . VAL A 1 80 ? 0.492 -16.646 5.083 1.00 85.25 80 VAL A C 1
ATOM 608 O O . VAL A 1 80 ? -0.409 -17.397 5.442 1.00 85.25 80 VAL A O 1
ATOM 611 N N . MET A 1 81 ? 1.124 -15.840 5.940 1.00 83.31 81 MET A N 1
ATOM 612 C CA . MET A 1 81 ? 0.835 -15.816 7.377 1.00 83.31 81 MET A CA 1
ATOM 613 C C . MET A 1 81 ? -0.448 -15.045 7.730 1.00 83.31 81 MET A C 1
ATOM 615 O O . MET A 1 81 ? -0.938 -15.170 8.852 1.00 83.31 81 MET A O 1
ATOM 619 N N . LYS A 1 82 ? -0.990 -14.227 6.814 1.00 78.19 82 LYS A N 1
ATOM 620 C CA . LYS A 1 82 ? -2.205 -13.412 7.018 1.00 78.19 82 LYS A CA 1
ATOM 621 C C . LYS A 1 82 ? -3.134 -13.450 5.794 1.00 78.19 82 LYS A C 1
ATOM 623 O O . LYS A 1 82 ? -3.371 -12.412 5.163 1.00 78.19 82 LYS A O 1
ATOM 628 N N . PRO A 1 83 ? -3.707 -14.619 5.468 1.00 63.88 83 PRO A N 1
ATOM 629 C CA . PRO A 1 83 ? -4.637 -14.738 4.354 1.00 63.88 83 PRO A CA 1
ATOM 630 C C . PRO A 1 83 ? -5.865 -13.847 4.600 1.00 63.88 83 PRO A C 1
ATOM 632 O O . PRO A 1 83 ? -6.433 -13.831 5.689 1.00 63.88 83 PRO A O 1
ATOM 635 N N . GLY A 1 84 ? -6.251 -13.053 3.599 1.00 60.41 84 GLY A N 1
ATOM 636 C CA . GLY A 1 84 ? -7.390 -12.125 3.671 1.00 60.41 84 GLY A CA 1
ATOM 637 C C . GLY A 1 84 ? -7.030 -10.673 3.998 1.00 60.41 84 GLY A C 1
ATOM 638 O O . GLY A 1 84 ? -7.839 -9.782 3.761 1.00 60.41 84 GLY A O 1
ATOM 639 N N . THR A 1 85 ? -5.799 -10.400 4.442 1.00 54.59 85 THR A N 1
ATOM 640 C CA . THR A 1 85 ? -5.258 -9.033 4.449 1.00 54.59 85 THR A CA 1
ATOM 641 C C . THR A 1 85 ? -4.313 -8.935 3.264 1.00 54.59 85 THR A C 1
ATOM 643 O O . THR A 1 85 ? -3.129 -9.236 3.391 1.00 54.59 85 THR A O 1
ATOM 646 N N . ALA A 1 86 ? -4.833 -8.608 2.077 1.00 46.59 86 ALA A N 1
ATOM 647 C CA . ALA A 1 86 ? -3.959 -8.343 0.940 1.00 46.59 86 ALA A CA 1
ATOM 648 C C . ALA A 1 86 ? -2.893 -7.333 1.399 1.00 46.59 86 ALA A C 1
ATOM 650 O O . ALA A 1 86 ? -3.271 -6.293 1.954 1.00 46.59 86 ALA A O 1
ATOM 651 N N . PRO A 1 87 ? -1.586 -7.611 1.235 1.00 49.97 87 PRO A N 1
ATOM 652 C CA . PRO A 1 87 ? -0.582 -6.587 1.372 1.00 49.97 87 PRO A CA 1
ATOM 653 C C . PRO A 1 87 ? -0.840 -5.634 0.211 1.00 49.97 87 PRO A C 1
ATOM 655 O O . PRO A 1 87 ? -0.261 -5.747 -0.864 1.00 49.97 87 PRO A O 1
ATOM 658 N N . THR A 1 88 ? -1.734 -4.664 0.419 1.00 47.16 88 THR A N 1
ATOM 659 C CA . THR A 1 88 ? -1.529 -3.361 -0.193 1.00 47.16 88 THR A CA 1
ATOM 660 C C . THR A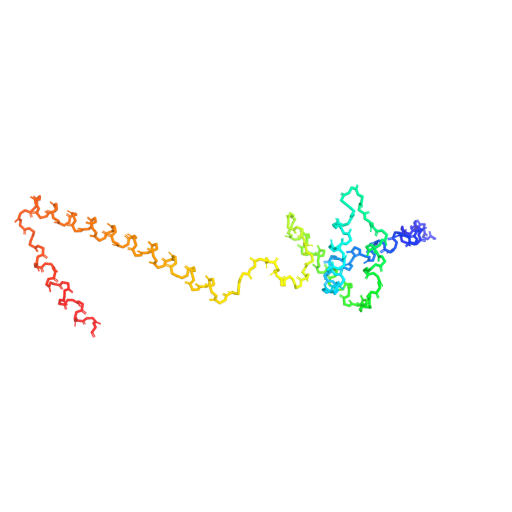 1 88 ? -0.066 -3.054 0.050 1.00 47.16 88 THR A C 1
ATOM 662 O O . THR A 1 88 ? 0.347 -3.216 1.212 1.00 47.16 88 THR A O 1
ATOM 665 N N . PRO A 1 89 ? 0.711 -2.689 -0.988 1.00 47.19 89 PRO A N 1
ATOM 666 C CA . PRO A 1 89 ? 2.099 -2.345 -0.804 1.00 47.19 89 PRO A CA 1
ATOM 667 C C . PRO A 1 89 ? 2.177 -1.528 0.467 1.00 47.19 89 PRO A C 1
ATOM 669 O O . PRO A 1 89 ? 1.490 -0.507 0.594 1.00 47.19 89 PRO A O 1
ATOM 672 N N . ARG A 1 90 ? 3.022 -1.962 1.401 1.00 46.38 90 ARG A N 1
ATOM 673 C CA . ARG A 1 90 ? 3.666 -1.014 2.296 1.00 46.38 90 ARG A CA 1
ATOM 674 C C . ARG A 1 90 ? 4.557 -0.118 1.420 1.00 46.38 90 ARG A C 1
ATOM 676 O O . ARG A 1 90 ? 5.749 0.008 1.640 1.00 46.38 90 ARG A O 1
ATOM 683 N N . ALA A 1 91 ? 3.951 0.582 0.456 1.00 41.19 91 ALA A N 1
ATOM 684 C CA . ALA A 1 91 ? 4.070 2.007 0.441 1.00 41.19 91 ALA A CA 1
ATOM 685 C C . ALA A 1 91 ? 4.089 2.399 1.909 1.00 41.19 91 ALA A C 1
ATOM 687 O O . ALA A 1 91 ? 3.224 2.023 2.710 1.00 41.19 91 ALA A O 1
ATOM 688 N N . GLU A 1 92 ? 5.082 3.171 2.263 1.00 39.31 92 GLU A N 1
ATOM 689 C CA . GLU A 1 92 ? 4.855 4.276 3.154 1.00 39.31 92 GLU A CA 1
ATOM 690 C C . GLU A 1 92 ? 3.651 5.062 2.608 1.00 39.31 92 GLU A C 1
ATOM 692 O O . GLU A 1 92 ? 3.745 6.149 2.049 1.00 39.31 92 GLU A O 1
ATOM 697 N N . ALA A 1 93 ? 2.462 4.491 2.778 1.00 37.91 93 ALA A N 1
ATOM 698 C CA . ALA A 1 93 ? 1.228 5.167 2.947 1.00 37.91 93 ALA A CA 1
ATOM 699 C C . ALA A 1 93 ? 1.454 5.926 4.256 1.00 37.91 93 ALA A C 1
ATOM 701 O O . ALA A 1 93 ? 0.943 5.590 5.323 1.00 37.91 93 ALA A O 1
ATOM 702 N N . ARG A 1 94 ? 2.160 7.060 4.131 1.00 37.50 94 ARG A N 1
ATOM 703 C CA . ARG A 1 94 ? 1.460 8.332 4.261 1.00 37.50 94 ARG A CA 1
ATOM 704 C C . ARG A 1 94 ? 0.053 8.104 3.740 1.00 37.50 94 ARG A C 1
ATOM 706 O O . ARG A 1 94 ? -0.227 8.207 2.550 1.00 37.50 94 ARG A O 1
ATOM 713 N N . ALA A 1 95 ? -0.781 7.641 4.660 1.00 33.69 95 ALA A N 1
ATOM 714 C CA . ALA A 1 95 ? -2.202 7.659 4.537 1.00 33.69 95 ALA A CA 1
ATOM 715 C C . ALA A 1 95 ? -2.514 9.099 4.140 1.00 33.69 95 ALA A C 1
ATOM 717 O O . ALA A 1 95 ? -2.433 10.007 4.964 1.00 33.69 95 ALA A O 1
ATOM 718 N N . VAL A 1 96 ? -2.778 9.308 2.858 1.00 42.66 96 VAL A N 1
ATOM 719 C CA . VAL A 1 96 ? -3.706 10.347 2.481 1.00 42.66 96 VAL A CA 1
ATOM 720 C C . VAL A 1 96 ? -5.059 9.709 2.755 1.00 42.66 96 VAL A C 1
ATOM 722 O O . VAL A 1 96 ? -5.461 8.778 2.066 1.00 42.66 96 VAL A O 1
ATOM 725 N N . PRO A 1 97 ? -5.752 10.160 3.795 1.00 36.12 97 PRO A N 1
ATOM 726 C CA . PRO A 1 97 ? -7.006 10.837 3.607 1.00 36.12 97 PRO A CA 1
ATOM 727 C C . PRO A 1 97 ? -6.606 12.313 3.384 1.00 36.12 97 PRO A C 1
ATOM 729 O O . PRO A 1 97 ? -5.508 12.737 3.733 1.00 36.12 97 PRO A O 1
ATOM 732 N N . CYS A 1 98 ? -7.407 13.217 2.856 1.00 36.44 98 CYS A N 1
ATOM 733 C CA . CYS A 1 98 ? -8.476 13.845 3.631 1.00 36.44 98 CYS A CA 1
ATOM 734 C C . CYS A 1 98 ? -8.301 13.772 5.176 1.00 36.44 98 CYS A C 1
ATOM 736 O O . CYS A 1 98 ? -9.271 13.647 5.909 1.00 36.44 98 CYS A O 1
ATOM 738 N N . SER A 1 99 ? -7.061 13.769 5.682 1.00 35.19 99 SER A N 1
ATOM 739 C CA . SER A 1 99 ? -6.679 13.815 7.085 1.00 35.19 99 SER A CA 1
ATOM 740 C C . SER A 1 99 ? -6.281 15.256 7.337 1.00 35.19 99 SER A C 1
ATOM 742 O O . SER A 1 99 ? -5.192 15.663 6.927 1.00 35.19 99 SER A O 1
ATOM 744 N N . PRO A 1 100 ? -7.138 16.056 7.982 1.00 37.47 100 PRO A N 1
ATOM 745 C CA . PRO A 1 100 ? -6.690 17.329 8.518 1.00 37.47 100 PRO A CA 1
ATOM 746 C C . PRO A 1 100 ? -5.550 17.072 9.524 1.00 37.47 100 PRO A C 1
ATOM 748 O O . PRO A 1 100 ? -5.448 15.972 10.083 1.00 37.47 100 PRO A O 1
ATOM 751 N N . PRO A 1 101 ? -4.659 18.054 9.736 1.00 41.78 101 PRO A N 1
ATOM 752 C CA . PRO A 1 101 ? -3.407 17.877 10.465 1.00 41.78 101 PRO A CA 1
ATOM 753 C C . PRO A 1 101 ? -3.622 17.158 11.805 1.00 41.78 101 PRO A C 1
ATOM 755 O O . PRO A 1 101 ? -4.431 17.574 12.637 1.00 41.78 101 PRO A O 1
ATOM 758 N N . ARG A 1 102 ? -2.883 16.056 12.007 1.00 48.50 102 ARG A N 1
ATOM 759 C CA . ARG A 1 102 ? -3.030 15.092 13.121 1.00 48.50 102 ARG A CA 1
ATOM 760 C C . ARG A 1 102 ? -2.866 15.690 14.527 1.00 48.50 102 ARG A C 1
ATOM 762 O O . ARG A 1 102 ? -3.204 15.025 15.500 1.00 48.50 102 ARG A O 1
ATOM 769 N N . LEU A 1 103 ? -2.425 16.940 14.641 1.00 50.06 103 LEU A N 1
ATOM 770 C CA . LEU A 1 103 ? -2.376 17.690 15.899 1.00 50.06 103 LEU A CA 1
ATOM 771 C C . LEU A 1 103 ? -3.755 18.197 16.357 1.00 50.06 103 LEU A C 1
ATOM 773 O O . LEU A 1 103 ? -4.008 18.269 17.554 1.00 50.06 103 LEU A O 1
ATOM 777 N N . ALA A 1 104 ? -4.685 18.475 15.438 1.00 50.97 104 ALA A N 1
ATOM 778 C CA . ALA A 1 104 ? -6.019 18.964 15.799 1.00 50.97 104 ALA A CA 1
ATOM 779 C C . ALA A 1 104 ? -6.998 17.830 16.173 1.00 50.97 104 ALA A C 1
ATOM 781 O O . ALA A 1 104 ? -7.967 18.057 16.897 1.00 50.97 104 ALA A O 1
ATOM 782 N N . TYR A 1 105 ? -6.762 16.601 15.697 1.00 47.31 105 TYR A N 1
ATOM 783 C CA . TYR A 1 105 ? -7.645 15.452 15.949 1.00 47.31 105 TYR A CA 1
ATOM 784 C C . TYR A 1 105 ? -7.367 14.731 17.268 1.00 47.31 105 TYR A C 1
ATOM 786 O O . TYR A 1 105 ? -8.304 14.191 17.855 1.00 47.31 105 TYR A O 1
ATOM 794 N N . SER A 1 106 ? -6.127 14.737 17.769 1.00 52.53 106 SER A N 1
ATOM 795 C CA . SER A 1 106 ? -5.845 14.217 19.112 1.00 52.53 106 SER A CA 1
ATOM 796 C C . SER A 1 106 ? -6.560 15.059 20.165 1.00 52.53 106 SER A C 1
ATOM 798 O O . SER A 1 106 ? -7.233 14.494 21.019 1.00 52.53 106 SER A O 1
ATOM 800 N N . LEU A 1 107 ? -6.528 16.390 20.031 1.00 57.19 107 LEU A N 1
ATOM 801 C CA . LEU A 1 107 ? -7.222 17.312 20.929 1.00 57.19 107 LEU A CA 1
ATOM 802 C C . LEU A 1 107 ? -8.745 17.140 20.862 1.00 57.19 107 LEU A C 1
ATOM 804 O O . LEU A 1 107 ? -9.397 17.049 21.897 1.00 57.19 107 LEU A O 1
ATOM 808 N N . LYS A 1 108 ? -9.315 17.024 19.653 1.00 57.47 108 LYS A N 1
ATOM 809 C CA . LYS A 1 108 ? -10.759 16.791 19.458 1.00 57.47 108 LYS A CA 1
ATOM 810 C C . LYS A 1 108 ? -11.217 15.437 19.995 1.00 57.47 108 LYS A C 1
ATOM 812 O O . LYS A 1 108 ? -12.275 15.356 20.608 1.00 57.47 108 LYS A O 1
ATOM 817 N N . ARG A 1 109 ? -10.426 14.378 19.805 1.00 60.66 109 ARG A N 1
ATOM 818 C CA . ARG A 1 109 ? -10.718 13.051 20.365 1.00 60.66 109 ARG A CA 1
ATOM 819 C C . ARG A 1 109 ? -10.572 13.049 21.884 1.00 60.66 109 ARG A C 1
ATOM 821 O O . ARG A 1 109 ? -11.380 12.419 22.553 1.00 60.66 109 ARG A O 1
ATOM 828 N N . TRP A 1 110 ? -9.593 13.773 22.423 1.00 70.81 110 TRP A N 1
ATOM 829 C CA . TRP A 1 110 ? -9.432 13.934 23.865 1.00 70.81 110 TRP A CA 1
ATOM 830 C C . TRP A 1 110 ? -10.627 14.680 24.460 1.00 70.81 110 TRP A C 1
ATOM 832 O O . TRP A 1 110 ? -11.234 14.149 25.378 1.00 70.81 110 TRP A O 1
ATOM 842 N N . LEU A 1 111 ? -11.044 15.800 23.853 1.00 70.12 111 LEU A N 1
ATOM 843 C CA . LEU A 1 111 ? -12.250 16.564 24.205 1.00 70.12 111 LEU A CA 1
ATOM 844 C C . LEU A 1 111 ? -13.535 15.738 24.111 1.00 70.12 111 LEU A C 1
ATOM 846 O O . LEU A 1 111 ? -14.377 15.820 24.995 1.00 70.12 111 LEU A O 1
ATOM 850 N N . ALA A 1 112 ? -13.695 14.921 23.069 1.00 70.50 112 ALA A N 1
ATOM 851 C CA . ALA A 1 112 ? -14.860 14.049 22.936 1.00 70.50 112 ALA A CA 1
ATOM 852 C C . ALA A 1 112 ? -14.889 12.971 24.033 1.00 70.50 112 ALA A C 1
ATOM 854 O O . ALA A 1 112 ? -15.943 12.680 24.594 1.00 70.50 112 ALA A O 1
ATOM 855 N N . VAL A 1 113 ? -13.728 12.407 24.380 1.00 74.06 113 VAL A N 1
ATOM 856 C CA . VAL A 1 113 ? -13.609 11.408 25.450 1.00 74.06 113 VAL A CA 1
ATOM 857 C C . VAL A 1 113 ? -13.806 12.042 26.831 1.00 74.06 113 VAL A C 1
ATOM 859 O O . VAL A 1 113 ? -14.469 11.436 27.673 1.00 74.06 113 VAL A O 1
ATOM 862 N N . THR A 1 114 ? -13.302 13.255 27.086 1.00 74.69 114 THR A N 1
ATOM 863 C CA . THR A 1 114 ? -13.576 13.978 28.339 1.00 74.69 114 THR A CA 1
ATOM 864 C C . THR A 1 114 ? -15.018 14.450 28.429 1.00 74.69 114 THR A C 1
ATOM 866 O O . THR A 1 114 ? -15.594 14.330 29.502 1.00 74.69 114 THR A O 1
ATOM 869 N N . ALA A 1 115 ? -15.639 14.895 27.335 1.00 75.75 115 ALA A N 1
ATOM 870 C CA . ALA A 1 115 ? -17.057 15.251 27.313 1.00 75.75 115 ALA A CA 1
ATOM 871 C C . ALA A 1 115 ? -17.947 14.031 27.597 1.00 75.75 115 ALA A C 1
ATOM 873 O O . ALA A 1 115 ? -18.830 14.099 28.448 1.00 75.75 115 ALA A O 1
ATOM 874 N N . ALA A 1 116 ? -17.670 12.887 26.963 1.00 76.00 116 ALA A N 1
ATOM 875 C CA . ALA A 1 116 ? -18.392 11.644 27.232 1.00 76.00 116 ALA A CA 1
ATOM 876 C C . ALA A 1 116 ? -18.209 11.173 28.687 1.00 76.00 116 ALA A C 1
ATOM 878 O O . ALA A 1 116 ? -19.176 10.773 29.336 1.00 76.00 116 ALA A O 1
ATOM 879 N N . ARG A 1 117 ? -16.987 11.274 29.231 1.00 80.75 117 ARG A N 1
ATOM 880 C CA . ARG A 1 117 ? -16.722 10.990 30.650 1.00 80.75 117 ARG A CA 1
ATOM 881 C C . ARG A 1 117 ? -17.454 11.955 31.575 1.00 80.75 117 ARG A C 1
ATOM 883 O O . ARG A 1 117 ? -18.028 11.501 32.555 1.00 80.75 117 ARG A O 1
ATOM 890 N N . ALA A 1 118 ? -17.469 13.251 31.269 1.00 83.31 118 ALA A N 1
ATOM 891 C CA . ALA A 1 118 ? -18.163 14.254 32.067 1.00 83.31 118 ALA A CA 1
ATOM 892 C C . ALA A 1 118 ? -19.663 13.951 32.139 1.00 83.31 118 ALA A C 1
ATOM 894 O O . ALA A 1 118 ? -20.192 13.849 33.238 1.00 83.31 118 ALA A O 1
ATOM 895 N N . VAL A 1 119 ? -20.312 13.688 30.998 1.00 87.75 119 VAL A N 1
ATOM 896 C CA . VAL A 1 119 ? -21.735 13.306 30.952 1.00 87.75 119 VAL A CA 1
ATOM 897 C C . VAL A 1 119 ? -22.001 12.059 31.795 1.00 87.75 119 VAL A C 1
ATOM 899 O O . VAL A 1 119 ? -22.943 12.041 32.587 1.00 87.75 119 VAL A O 1
ATOM 902 N N . PHE A 1 120 ? -21.150 11.035 31.679 1.00 88.81 120 PHE A N 1
ATOM 903 C CA . PHE A 1 120 ? -21.274 9.825 32.489 1.00 88.81 120 PHE A CA 1
ATOM 904 C C . PHE A 1 120 ? -21.151 10.119 33.991 1.00 88.81 120 PHE A C 1
ATOM 906 O O . PHE A 1 120 ? -21.993 9.673 34.767 1.00 88.81 120 PHE A O 1
ATOM 913 N N . TYR A 1 121 ? -20.156 10.908 34.411 1.00 86.50 121 TYR A N 1
ATOM 914 C CA . TYR A 1 121 ? -19.982 11.281 35.817 1.00 86.50 121 TYR A CA 1
ATOM 915 C C . TYR A 1 121 ? -21.121 12.158 36.345 1.00 86.50 121 TYR A C 1
ATOM 917 O O . TYR A 1 121 ? -21.516 11.986 37.494 1.00 86.50 121 TYR A O 1
ATOM 925 N N . THR A 1 122 ? -21.687 13.052 35.530 1.00 89.50 122 THR A N 1
ATOM 926 C CA . THR A 1 122 ? -22.844 13.869 35.925 1.00 89.50 122 THR A CA 1
ATOM 927 C C . THR A 1 122 ? -24.079 13.001 36.150 1.00 89.50 122 THR A C 1
ATOM 929 O O . THR A 1 122 ? -24.732 13.127 37.184 1.00 89.50 122 THR A O 1
ATOM 932 N N . LEU A 1 123 ? -24.370 12.075 35.230 1.00 91.94 123 LEU A N 1
ATOM 933 C CA . LEU A 1 123 ? -25.482 11.133 35.384 1.00 91.94 123 LEU A CA 1
ATOM 934 C C . LEU A 1 123 ? -25.272 10.208 36.587 1.00 91.94 123 LEU A C 1
ATOM 936 O O . LEU A 1 123 ? -26.192 10.009 37.378 1.00 91.94 123 LEU A O 1
ATOM 940 N N . PHE A 1 124 ? -24.057 9.687 36.760 1.00 91.50 124 PHE A N 1
ATOM 941 C CA . PHE A 1 124 ? -23.712 8.816 37.880 1.00 91.50 124 PHE A CA 1
ATOM 942 C C . PHE A 1 124 ? -23.808 9.542 39.226 1.00 91.50 124 PHE A C 1
ATOM 944 O O . PHE A 1 124 ? -24.390 9.013 40.168 1.00 91.50 124 PHE A O 1
ATOM 951 N N . SER A 1 125 ? -23.292 10.770 39.319 1.00 88.56 125 SER A N 1
ATOM 952 C CA . SER A 1 125 ? -23.385 11.593 40.527 1.00 88.56 125 SER A CA 1
ATOM 953 C C . SER A 1 125 ? -24.838 11.936 40.859 1.00 88.56 125 SER A C 1
ATOM 955 O O . SER A 1 125 ? -25.243 11.784 42.008 1.00 88.56 125 SER A O 1
ATOM 957 N N . GLY A 1 126 ? -25.649 12.304 39.861 1.00 92.12 126 GLY A N 1
ATOM 958 C CA . GLY A 1 126 ? -27.081 12.533 40.053 1.00 92.12 126 GLY A CA 1
ATOM 959 C C . GLY A 1 126 ? -27.803 11.287 40.569 1.00 92.12 126 GLY A C 1
ATOM 960 O O . GLY A 1 126 ? -28.527 11.361 41.559 1.00 92.12 126 GLY A O 1
ATOM 961 N N . ALA A 1 127 ? -27.547 10.126 39.960 1.00 93.12 127 ALA A N 1
ATOM 962 C CA . ALA A 1 127 ? -28.104 8.853 40.413 1.00 93.12 127 ALA A CA 1
ATOM 963 C C . ALA A 1 127 ? -27.668 8.505 41.846 1.00 93.12 127 ALA A C 1
ATOM 965 O O . ALA A 1 127 ? -28.493 8.063 42.642 1.00 93.12 127 ALA A O 1
ATOM 966 N N . LEU A 1 128 ? -26.403 8.754 42.199 1.00 91.12 128 LEU A N 1
ATOM 967 C CA . LEU A 1 128 ? -25.875 8.541 43.547 1.00 91.12 128 LEU A CA 1
ATOM 968 C C . LEU A 1 128 ? -26.56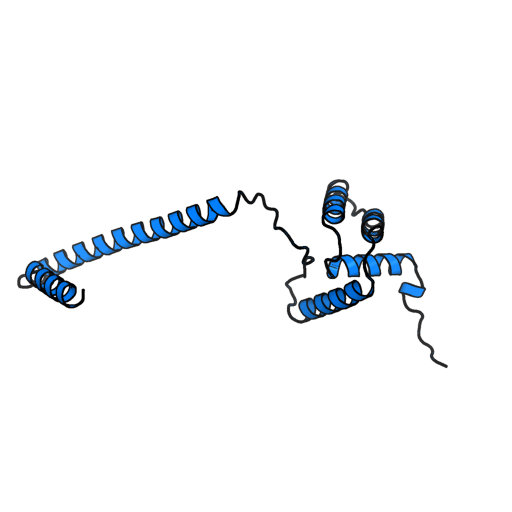3 9.448 44.578 1.00 91.12 128 LEU A C 1
ATOM 970 O O . LEU A 1 128 ? -26.947 8.975 45.642 1.00 91.12 128 LEU A O 1
ATOM 974 N N . VAL A 1 129 ? -26.750 10.734 44.269 1.00 89.31 129 VAL A N 1
ATOM 975 C CA . VAL A 1 129 ? -27.441 11.682 45.160 1.00 89.31 129 VAL A CA 1
ATOM 976 C C . VAL A 1 129 ? -28.898 11.275 45.353 1.00 89.31 129 VAL A C 1
ATOM 978 O O . VAL A 1 129 ? -29.374 11.226 46.483 1.00 89.31 129 VAL A O 1
ATOM 981 N N . VAL A 1 130 ? -29.599 10.924 44.272 1.00 91.25 130 VAL A N 1
ATOM 982 C CA . VAL A 1 130 ? -30.981 10.428 44.352 1.00 91.25 130 VAL A CA 1
ATOM 983 C C . VAL A 1 130 ? -31.048 9.160 45.199 1.00 91.25 130 VAL A C 1
ATOM 985 O O . VAL A 1 130 ? -31.914 9.053 46.064 1.00 91.25 130 VAL A O 1
ATOM 988 N N . LEU A 1 131 ? -30.113 8.227 45.006 1.00 88.75 131 LEU A N 1
ATOM 989 C CA . LEU A 1 131 ? -30.018 7.012 45.808 1.00 88.75 131 LEU A CA 1
ATOM 990 C C . LEU A 1 131 ? -29.791 7.332 47.291 1.00 88.75 131 LEU A C 1
ATOM 992 O O . LEU A 1 131 ? -30.460 6.745 48.133 1.00 88.75 131 LEU A O 1
ATOM 996 N N . LEU A 1 132 ? -28.903 8.275 47.619 1.00 83.06 132 LEU A N 1
ATOM 997 C CA . LEU A 1 132 ? -28.648 8.705 48.997 1.00 83.06 132 LEU A CA 1
ATOM 998 C C . LEU A 1 132 ? -29.882 9.351 49.639 1.00 83.06 132 LEU A C 1
ATOM 1000 O O . LEU A 1 132 ? -30.205 9.034 50.780 1.00 83.06 132 LEU A O 1
ATOM 1004 N N . ILE A 1 133 ? -30.607 10.197 48.902 1.00 84.81 133 ILE A N 1
ATOM 1005 C CA . ILE A 1 133 ? -31.858 10.813 49.373 1.00 84.81 133 ILE A CA 1
ATOM 1006 C C . ILE A 1 133 ? -32.925 9.741 49.615 1.00 84.81 133 ILE A C 1
ATOM 1008 O O . ILE A 1 133 ? -33.611 9.762 50.637 1.00 84.81 133 ILE A O 1
ATOM 1012 N N . LEU A 1 134 ? -33.070 8.785 48.693 1.00 85.75 134 LEU A N 1
ATOM 1013 C CA . LEU A 1 134 ? -33.993 7.663 48.863 1.00 85.75 134 LEU A CA 1
ATOM 1014 C C . LEU A 1 134 ? -33.602 6.805 50.067 1.00 85.75 134 LEU A C 1
ATOM 1016 O O . LEU A 1 134 ? -34.473 6.427 50.846 1.00 85.75 134 LEU A O 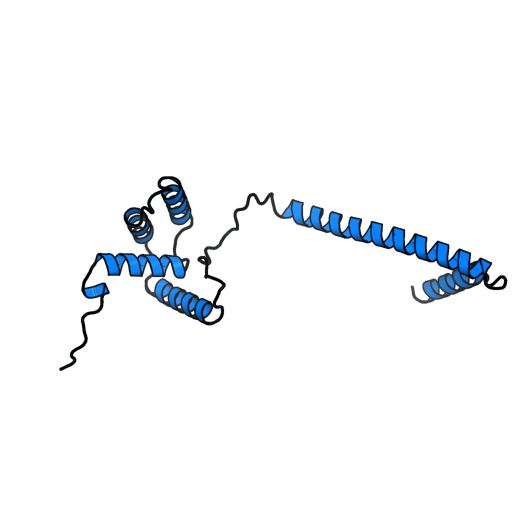1
ATOM 1020 N N . LEU A 1 135 ? -32.308 6.547 50.258 1.00 82.19 135 LEU A N 1
ATOM 1021 C CA . LEU A 1 135 ? -31.801 5.778 51.388 1.00 82.19 135 LEU A CA 1
ATOM 1022 C C . LEU A 1 135 ? -32.070 6.493 52.717 1.00 82.19 135 LEU A C 1
ATOM 1024 O O . LEU A 1 135 ? -32.554 5.858 53.645 1.00 82.19 135 LEU A O 1
ATOM 1028 N N . GLN A 1 136 ? -31.862 7.809 52.790 1.00 81.44 136 GLN A N 1
ATOM 1029 C CA . GLN A 1 136 ? -32.219 8.621 53.959 1.00 81.44 136 GLN A CA 1
ATOM 1030 C C . GLN A 1 136 ? -33.730 8.627 54.218 1.00 81.44 136 GLN A C 1
ATOM 1032 O O . GLN A 1 136 ? -34.170 8.611 55.365 1.00 81.44 136 GLN A O 1
ATOM 1037 N N . ARG A 1 137 ? -34.546 8.629 53.158 1.00 81.44 137 ARG A N 1
ATOM 1038 C CA . ARG A 1 137 ? -36.007 8.590 53.284 1.00 81.44 137 ARG A CA 1
ATOM 1039 C C . ARG A 1 137 ? -36.511 7.237 53.786 1.00 81.44 137 ARG A C 1
ATOM 1041 O O . ARG A 1 137 ? -37.483 7.201 54.532 1.00 81.44 137 ARG A O 1
ATOM 1048 N N . VAL A 1 138 ? -35.883 6.142 53.360 1.00 83.75 138 VAL A N 1
ATOM 1049 C CA . VAL A 1 138 ? -36.246 4.778 53.775 1.00 83.75 138 VAL A CA 1
ATOM 1050 C C . VAL A 1 138 ? -35.680 4.462 55.161 1.00 83.75 138 VAL A C 1
ATOM 1052 O O . VAL A 1 138 ? -36.358 3.822 55.961 1.00 83.75 138 VAL A O 1
ATOM 1055 N N . TRP A 1 139 ? -34.473 4.938 55.476 1.00 73.88 139 TRP A N 1
ATOM 1056 C CA . TRP A 1 139 ? -33.799 4.764 56.763 1.00 73.88 139 TRP A CA 1
ATOM 1057 C C . TRP A 1 139 ? -33.597 6.123 57.439 1.00 73.88 139 TRP A C 1
ATOM 1059 O O . TRP A 1 139 ? -32.546 6.750 57.326 1.00 73.88 139 TRP A O 1
ATOM 1069 N N . SER A 1 140 ?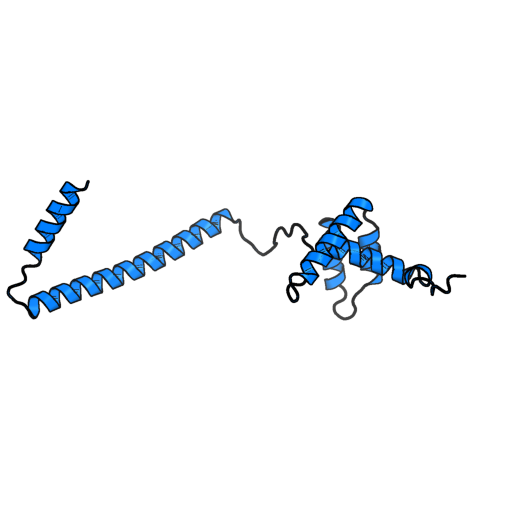 -34.594 6.559 58.211 1.00 63.41 140 SER A N 1
ATOM 1070 C CA . SER A 1 140 ? -34.603 7.857 58.907 1.00 63.41 140 SER A CA 1
ATOM 1071 C C . SER A 1 140 ? -33.515 8.035 59.980 1.00 63.41 140 SER A C 1
ATOM 1073 O O . SER A 1 140 ? -33.395 9.117 60.546 1.00 63.41 140 SER A O 1
ATOM 1075 N N . GLY A 1 141 ? -32.735 6.991 60.284 1.00 65.94 141 GLY A N 1
ATOM 1076 C CA . GLY A 1 141 ? -31.558 7.053 61.161 1.00 65.94 141 GLY A CA 1
ATOM 1077 C C . GLY A 1 141 ? -30.224 7.222 60.421 1.00 65.94 141 GLY A C 1
ATOM 1078 O O . GLY A 1 141 ? -29.176 7.254 61.062 1.00 65.94 141 GLY A O 1
ATOM 1079 N N . PHE A 1 142 ? -30.235 7.286 59.086 1.00 62.03 142 PHE A N 1
ATOM 1080 C CA . PHE A 1 142 ? -29.027 7.401 58.271 1.00 62.03 142 PHE A CA 1
ATOM 1081 C C . PHE A 1 142 ? -28.686 8.878 58.038 1.00 62.03 142 PHE A C 1
ATOM 1083 O O . PHE A 1 142 ? -29.206 9.526 57.129 1.00 62.03 142 PHE A O 1
ATOM 1090 N N . ASP A 1 143 ? -27.821 9.425 58.890 1.00 70.31 143 ASP A N 1
ATOM 1091 C CA . ASP A 1 143 ? -27.364 10.807 58.771 1.00 70.31 143 ASP A CA 1
ATOM 1092 C C . ASP A 1 143 ? -26.254 10.919 57.710 1.00 70.31 143 ASP A C 1
ATOM 1094 O O . ASP A 1 143 ? -25.089 10.578 57.941 1.00 70.31 143 ASP A O 1
ATOM 1098 N N . ILE A 1 144 ? -26.630 11.379 56.513 1.00 65.31 144 ILE A N 1
ATOM 1099 C CA . ILE A 1 144 ? -25.727 11.560 55.366 1.00 65.31 144 ILE A CA 1
ATOM 1100 C C . ILE A 1 144 ? -24.538 12.465 55.739 1.00 65.31 144 ILE A C 1
ATOM 1102 O O . ILE A 1 144 ? -23.415 12.241 55.275 1.00 65.31 144 ILE A O 1
ATOM 1106 N N . TYR A 1 145 ? -24.750 13.447 56.620 1.00 71.81 145 TYR A N 1
ATOM 1107 C CA . TYR A 1 145 ? -23.713 14.392 57.028 1.00 71.81 145 TYR A CA 1
ATOM 1108 C C . TYR A 1 145 ? -22.642 13.737 57.909 1.00 71.81 145 TYR A C 1
ATOM 1110 O O . TYR A 1 145 ? -21.461 14.068 57.789 1.00 71.81 145 TYR A O 1
ATOM 1118 N N . ALA A 1 146 ? -23.008 12.739 58.720 1.00 70.00 146 ALA A N 1
ATOM 1119 C CA . ALA A 1 146 ? -22.058 12.002 59.554 1.00 70.00 146 ALA A CA 1
ATOM 1120 C C . ALA A 1 146 ? -21.088 11.146 58.719 1.00 70.00 146 ALA A C 1
ATOM 1122 O O . ALA A 1 146 ? -19.907 11.022 59.054 1.00 70.00 146 ALA A O 1
ATOM 1123 N N . ILE A 1 147 ? -21.561 10.573 57.608 1.00 70.94 147 ILE A N 1
ATOM 1124 C CA . ILE A 1 147 ? -20.723 9.786 56.690 1.00 70.94 147 ILE A CA 1
ATOM 1125 C C . ILE A 1 147 ? -19.825 10.702 55.859 1.00 70.94 147 ILE A C 1
ATOM 1127 O O . ILE A 1 147 ? -18.638 10.410 55.712 1.00 70.94 147 ILE A O 1
ATOM 1131 N N . ALA A 1 148 ? -20.354 11.830 55.374 1.00 72.50 148 ALA A N 1
ATOM 1132 C CA . ALA A 1 148 ? -19.563 12.832 54.663 1.00 72.50 148 ALA A CA 1
ATOM 1133 C C . ALA A 1 148 ? -18.400 13.351 55.528 1.00 72.50 148 ALA A C 1
ATOM 1135 O O . ALA A 1 148 ? -17.260 13.386 55.068 1.00 72.50 148 ALA A O 1
ATOM 1136 N N . HIS A 1 149 ? -18.656 13.635 56.809 1.00 75.12 149 HIS A N 1
ATOM 1137 C CA . HIS A 1 149 ? -17.627 14.095 57.742 1.00 75.12 149 HIS A CA 1
ATOM 1138 C C . HIS A 1 149 ? -16.561 13.019 58.037 1.00 75.12 149 HIS A C 1
ATOM 1140 O O . HIS A 1 149 ? -15.383 13.338 58.218 1.00 75.12 149 HIS A O 1
ATOM 1146 N N . ARG A 1 150 ? -16.938 11.730 58.059 1.00 75.62 150 ARG A N 1
ATOM 1147 C CA . ARG A 1 150 ? -15.985 10.610 58.204 1.00 75.62 150 ARG A CA 1
ATOM 1148 C C . ARG A 1 150 ? -15.133 10.403 56.955 1.00 75.62 150 ARG A C 1
ATOM 1150 O O . ARG A 1 150 ? -13.946 10.117 57.078 1.00 75.62 150 ARG A O 1
ATOM 1157 N N . LEU A 1 151 ? -15.718 10.565 55.770 1.00 75.19 151 LEU A N 1
ATOM 1158 C CA . LEU A 1 151 ? -14.988 10.516 54.503 1.00 75.19 151 LEU A CA 1
ATOM 1159 C C . LEU A 1 151 ? -14.003 11.680 54.381 1.00 75.19 151 LEU A C 1
ATOM 1161 O O . LEU A 1 151 ? -12.860 11.455 54.000 1.00 75.19 151 LEU A O 1
ATOM 1165 N N . GLU A 1 152 ? -14.404 12.893 54.764 1.00 78.75 152 GLU A N 1
ATOM 1166 C CA . GLU A 1 152 ? -13.512 14.056 54.773 1.00 78.75 152 GLU A CA 1
ATOM 1167 C C . GLU A 1 152 ? -12.325 13.851 55.726 1.00 78.75 152 GLU A C 1
ATOM 1169 O O . GLU A 1 152 ? -11.178 14.100 55.353 1.00 78.75 152 GLU A O 1
ATOM 1174 N N . ALA A 1 153 ? -12.582 13.319 56.926 1.00 75.94 153 ALA A N 1
ATOM 1175 C CA . ALA A 1 153 ? -11.532 12.978 57.883 1.00 75.94 153 ALA A CA 1
ATOM 1176 C C . ALA A 1 153 ? -10.568 11.911 57.338 1.00 75.94 153 ALA A C 1
ATOM 1178 O O . ALA A 1 153 ? -9.359 12.009 57.537 1.00 75.94 153 ALA A O 1
ATOM 1179 N N . MET A 1 154 ? -11.086 10.913 56.618 1.00 76.62 154 MET A N 1
ATOM 1180 C CA . MET A 1 154 ? -10.276 9.838 56.050 1.00 76.62 154 MET A CA 1
ATOM 1181 C C . MET A 1 154 ? -9.434 10.327 54.860 1.00 76.62 154 MET A C 1
ATOM 1183 O O . MET A 1 154 ? -8.238 10.054 54.813 1.00 76.62 154 MET A O 1
ATOM 1187 N N . VAL A 1 155 ? -10.002 11.125 53.949 1.00 78.94 155 VAL A N 1
ATOM 1188 C CA . VAL A 1 155 ? -9.264 11.716 52.814 1.00 78.94 155 VAL A CA 1
ATOM 1189 C C . VAL A 1 155 ? -8.152 12.647 53.297 1.00 78.94 155 VAL A C 1
ATOM 1191 O O . VAL A 1 155 ? -7.037 12.566 52.790 1.00 78.94 155 VAL A O 1
ATOM 1194 N N . ARG A 1 156 ? -8.416 13.467 54.321 1.00 74.50 156 ARG A N 1
ATOM 1195 C CA . ARG A 1 156 ? -7.419 14.364 54.930 1.00 74.50 156 ARG A CA 1
ATOM 1196 C C . ARG A 1 156 ? -6.327 13.619 55.719 1.00 74.50 156 ARG A C 1
ATOM 1198 O O . ARG A 1 156 ? -5.327 14.221 56.074 1.00 74.50 156 ARG A O 1
ATOM 1205 N N . SER A 1 157 ? -6.518 12.334 56.025 1.00 76.19 157 SER A N 1
ATOM 1206 C CA . SER A 1 157 ? -5.487 11.493 56.659 1.00 76.19 157 SER A CA 1
ATOM 1207 C C . SER A 1 157 ? -4.593 10.756 55.656 1.00 76.19 157 SER A C 1
ATOM 1209 O O . SER A 1 157 ? -3.542 10.244 56.032 1.00 76.19 157 SER A O 1
ATOM 1211 N N . VAL A 1 158 ? -5.021 10.683 54.392 1.00 72.50 158 VAL A N 1
ATOM 1212 C CA . VAL A 1 158 ? -4.331 9.961 53.310 1.00 72.50 158 VAL A CA 1
ATOM 1213 C C . VAL A 1 158 ? -3.522 10.905 52.408 1.00 72.50 158 VAL A C 1
ATOM 1215 O O . VAL A 1 158 ? -2.545 10.462 51.806 1.00 72.50 158 VAL A O 1
ATOM 1218 N N . PHE A 1 159 ? -3.911 12.181 52.326 1.00 50.62 159 PHE A N 1
ATOM 1219 C CA . PHE A 1 159 ? -3.197 13.259 51.631 1.00 50.62 159 PHE A CA 1
ATOM 1220 C C . PHE A 1 159 ? -2.579 14.233 52.629 1.00 50.62 159 PHE A C 1
ATOM 1222 O O . PHE A 1 159 ? -1.452 14.700 52.351 1.00 50.62 159 PHE A O 1
#